Protein AF-A0A930X4V1-F1 (afdb_monomer_lite)

Structure (mmCIF, N/CA/C/O backbone):
data_AF-A0A930X4V1-F1
#
_entry.id   AF-A0A930X4V1-F1
#
loop_
_atom_site.group_PDB
_atom_site.id
_atom_site.type_symbol
_atom_site.label_atom_id
_atom_site.label_alt_id
_atom_site.label_comp_id
_atom_site.label_asym_id
_atom_site.label_entity_id
_atom_site.label_seq_id
_atom_site.pdbx_PDB_ins_code
_atom_site.Cartn_x
_atom_site.Cartn_y
_atom_site.Cartn_z
_atom_site.occupancy
_atom_site.B_iso_or_equiv
_atom_site.auth_seq_id
_atom_site.auth_comp_id
_atom_site.auth_asym_id
_atom_site.auth_atom_id
_atom_site.pdbx_PDB_model_num
ATOM 1 N N . MET A 1 1 ? -13.494 -1.980 2.934 1.00 89.69 1 MET A N 1
ATOM 2 C CA . MET A 1 1 ? -12.654 -1.548 1.792 1.00 89.69 1 MET A CA 1
ATOM 3 C C . MET A 1 1 ? -11.448 -0.774 2.321 1.00 89.69 1 MET A C 1
ATOM 5 O O . MET A 1 1 ? -11.609 -0.137 3.353 1.00 89.69 1 MET A O 1
ATOM 9 N N . ILE A 1 2 ? -10.265 -0.885 1.703 1.00 96.12 2 ILE A N 1
ATOM 10 C CA . ILE A 1 2 ? -9.046 -0.129 2.072 1.00 96.12 2 ILE A CA 1
ATOM 11 C C . ILE A 1 2 ? -8.780 0.904 0.973 1.00 96.12 2 ILE A C 1
ATOM 13 O O . ILE A 1 2 ? -8.888 0.549 -0.202 1.00 96.12 2 ILE A O 1
ATOM 17 N N . THR A 1 3 ? -8.454 2.152 1.320 1.00 97.56 3 THR A N 1
ATOM 18 C CA . THR A 1 3 ? -8.218 3.231 0.339 1.00 97.56 3 THR A CA 1
ATOM 19 C C . THR A 1 3 ? -6.879 3.940 0.536 1.00 97.56 3 THR A C 1
ATOM 21 O O . THR A 1 3 ? -6.229 3.829 1.577 1.00 97.56 3 THR A O 1
ATOM 24 N N . TYR A 1 4 ? -6.445 4.676 -0.485 1.00 97.19 4 TYR A N 1
ATOM 25 C CA . TYR A 1 4 ? -5.290 5.565 -0.375 1.00 97.19 4 TYR A CA 1
ATOM 26 C C . TYR A 1 4 ? -5.625 6.822 0.435 1.00 97.19 4 TYR A C 1
ATOM 28 O O . TYR A 1 4 ? -6.768 7.277 0.463 1.00 97.19 4 TYR A O 1
ATOM 36 N N . HIS A 1 5 ? -4.611 7.400 1.082 1.00 96.12 5 HIS A N 1
ATOM 37 C CA . HIS A 1 5 ? -4.781 8.589 1.913 1.00 96.12 5 HIS A CA 1
ATOM 38 C C . HIS A 1 5 ? -5.402 9.755 1.134 1.00 96.12 5 HIS A C 1
ATOM 40 O O . HIS A 1 5 ? -4.818 10.229 0.158 1.00 96.12 5 HIS A O 1
ATOM 46 N N . GLY A 1 6 ? -6.535 10.272 1.616 1.00 93.62 6 GLY A N 1
ATOM 47 C CA . GLY A 1 6 ? -7.196 11.446 1.034 1.00 93.62 6 GLY A CA 1
ATOM 48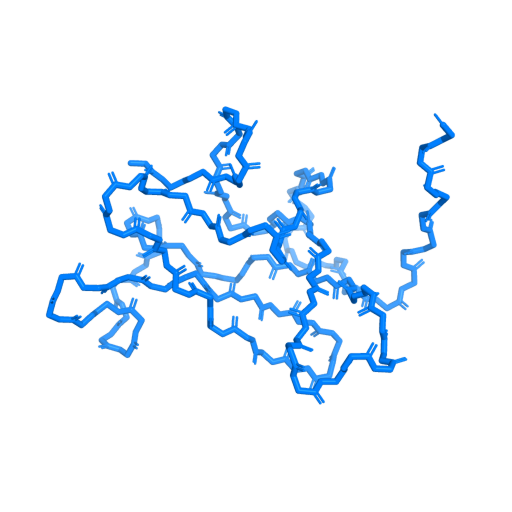 C C . GLY A 1 6 ? -7.807 11.215 -0.351 1.00 93.62 6 GLY A C 1
ATOM 49 O O . GLY A 1 6 ? -8.218 12.178 -0.991 1.00 93.62 6 GLY A O 1
ATOM 50 N N . LEU A 1 7 ? -7.875 9.963 -0.813 1.00 93.94 7 LEU A N 1
ATOM 51 C CA . LEU A 1 7 ? -8.469 9.587 -2.090 1.00 93.94 7 LEU A CA 1
ATOM 52 C C . LEU A 1 7 ? -9.609 8.590 -1.872 1.00 93.94 7 LEU A C 1
ATOM 54 O O . LEU A 1 7 ? -9.547 7.723 -1.000 1.00 93.94 7 LEU A O 1
ATOM 58 N N . SER A 1 8 ? -10.611 8.644 -2.749 1.00 94.06 8 SER A N 1
ATOM 59 C CA . SER A 1 8 ? -11.683 7.638 -2.823 1.00 94.06 8 SER A CA 1
ATOM 60 C C . SER 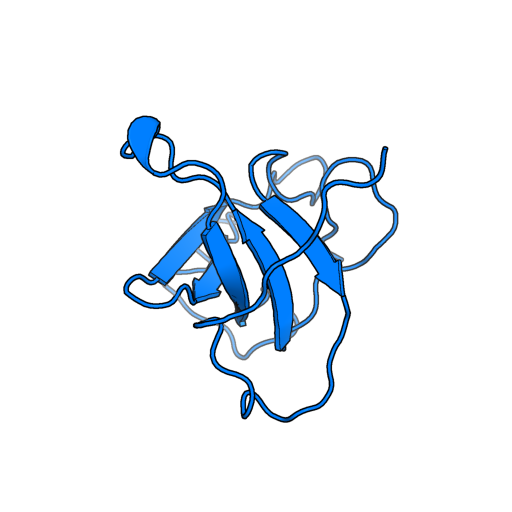A 1 8 ? -11.269 6.374 -3.593 1.00 94.06 8 SER A C 1
ATOM 62 O O . SER A 1 8 ? -12.098 5.508 -3.861 1.00 94.06 8 SER A O 1
ATOM 64 N N . VAL A 1 9 ? -9.990 6.260 -3.967 1.00 95.81 9 VAL A N 1
ATOM 65 C CA . VAL A 1 9 ? -9.446 5.126 -4.724 1.00 95.81 9 VAL A CA 1
ATOM 66 C C . VAL A 1 9 ? -9.201 3.951 -3.779 1.00 95.81 9 VAL A C 1
ATOM 68 O O . VAL A 1 9 ? -8.444 4.064 -2.811 1.00 95.81 9 VAL A O 1
ATOM 71 N N . SER A 1 10 ? -9.838 2.816 -4.068 1.00 97.00 10 SER A N 1
ATOM 72 C CA . SER A 1 10 ? -9.613 1.555 -3.362 1.00 97.00 10 SER A CA 1
ATOM 73 C C . SER A 1 10 ? -8.272 0.944 -3.746 1.00 97.00 10 SER A C 1
ATOM 75 O O . SER A 1 10 ? -7.905 0.948 -4.917 1.00 97.00 10 SER A O 1
ATOM 77 N N . VAL A 1 11 ? -7.551 0.411 -2.762 1.00 96.12 11 VAL A N 1
ATOM 78 C CA . VAL A 1 11 ? -6.279 -0.288 -2.981 1.00 96.12 11 VAL A CA 1
ATOM 79 C C . VAL A 1 11 ? -6.563 -1.649 -3.605 1.00 96.12 11 VAL A C 1
ATOM 81 O O . VAL A 1 11 ? -7.373 -2.412 -3.072 1.00 96.12 11 VAL A O 1
ATOM 84 N N . GLN A 1 12 ? -5.886 -1.962 -4.705 1.00 95.31 12 GLN A N 1
ATOM 85 C CA . GLN A 1 12 ? -5.970 -3.252 -5.381 1.00 95.31 12 GLN A CA 1
ATOM 86 C C . GLN A 1 12 ? -4.591 -3.876 -5.570 1.00 95.31 12 GLN A C 1
ATOM 88 O O . GLN A 1 12 ? -3.571 -3.192 -5.644 1.00 95.31 12 GLN A O 1
ATOM 93 N N . VAL A 1 13 ? -4.575 -5.206 -5.631 1.00 93.44 13 VAL A N 1
ATOM 94 C CA . VAL A 1 13 ? -3.385 -5.986 -5.981 1.00 93.44 13 VAL A CA 1
ATOM 95 C C . VAL A 1 13 ? -2.950 -5.595 -7.397 1.00 93.44 13 VAL A C 1
ATOM 97 O O . VAL A 1 13 ? -3.783 -5.517 -8.292 1.00 93.44 13 VAL A O 1
ATOM 100 N N . GLY A 1 14 ? -1.661 -5.316 -7.587 1.00 91.62 14 GLY A N 1
ATOM 101 C CA . GLY A 1 14 ? -1.094 -4.866 -8.860 1.00 91.62 14 GLY A CA 1
ATOM 102 C C . GLY A 1 14 ? -1.032 -3.347 -9.049 1.00 91.62 14 GLY A C 1
ATOM 103 O O . GLY A 1 14 ? -0.328 -2.896 -9.957 1.00 91.62 14 GLY A O 1
ATOM 104 N N . ASP A 1 15 ? -1.674 -2.547 -8.187 1.00 93.25 15 ASP A N 1
ATOM 105 C CA . ASP A 1 15 ? -1.609 -1.083 -8.272 1.00 93.25 15 ASP A CA 1
ATOM 106 C C . ASP A 1 15 ? -0.161 -0.585 -8.222 1.00 93.25 15 ASP A C 1
ATOM 108 O O . ASP A 1 15 ? 0.632 -0.991 -7.365 1.00 93.25 15 ASP A O 1
ATOM 112 N N . HIS A 1 16 ? 0.167 0.338 -9.122 1.00 92.31 16 HIS A N 1
ATOM 113 C CA . HIS A 1 16 ? 1.423 1.070 -9.104 1.00 92.31 16 HIS A CA 1
ATOM 114 C C . HIS A 1 16 ? 1.345 2.179 -8.067 1.00 92.31 16 HIS A C 1
ATOM 116 O O . HIS A 1 16 ? 0.389 2.963 -8.021 1.00 92.31 16 HIS A O 1
ATOM 122 N N . VAL A 1 17 ? 2.379 2.261 -7.239 1.00 93.06 17 VAL A N 1
ATOM 123 C CA . VAL A 1 17 ? 2.449 3.212 -6.138 1.00 93.06 17 VAL A CA 1
ATOM 124 C C . VAL A 1 17 ? 3.820 3.864 -6.053 1.00 93.06 17 VAL A C 1
ATOM 126 O O . VAL A 1 17 ? 4.831 3.330 -6.508 1.00 93.06 17 VAL A O 1
ATOM 129 N N . ARG A 1 18 ? 3.857 5.016 -5.390 1.00 92.31 18 ARG A N 1
ATOM 130 C CA . ARG A 1 18 ? 5.078 5.602 -4.845 1.00 92.31 18 ARG A CA 1
ATOM 131 C C . ARG A 1 18 ? 5.028 5.526 -3.334 1.00 92.31 18 ARG A C 1
ATOM 133 O O . ARG A 1 18 ? 4.001 5.848 -2.741 1.00 92.31 18 ARG A O 1
ATOM 140 N N . PHE A 1 19 ? 6.125 5.148 -2.695 1.00 91.50 19 PHE A N 1
ATOM 141 C CA . PHE A 1 19 ? 6.191 5.105 -1.240 1.00 91.50 19 PHE A CA 1
ATOM 142 C C . PHE A 1 19 ? 7.484 5.700 -0.685 1.00 91.50 19 PHE A C 1
ATOM 144 O O . PHE A 1 19 ? 8.489 5.824 -1.382 1.00 91.50 19 PHE A O 1
ATOM 151 N N . LYS A 1 20 ? 7.443 6.098 0.586 1.00 89.56 20 LYS A N 1
ATOM 152 C CA . LYS A 1 20 ? 8.610 6.525 1.364 1.00 89.56 20 LYS A CA 1
ATOM 153 C C . LYS A 1 20 ? 8.795 5.618 2.566 1.00 89.56 20 LYS A C 1
ATOM 155 O O . LYS A 1 20 ? 7.860 5.407 3.338 1.00 89.56 20 LYS A O 1
ATOM 160 N N . THR A 1 21 ? 10.023 5.167 2.773 1.00 80.88 21 THR A N 1
ATOM 161 C CA . THR A 1 21 ? 10.441 4.495 4.005 1.00 80.88 21 THR A CA 1
ATOM 162 C C . THR A 1 21 ? 11.058 5.520 4.948 1.00 80.88 21 THR A C 1
ATOM 164 O O . THR A 1 21 ? 12.059 6.145 4.602 1.00 80.88 21 THR A O 1
ATOM 167 N N . GLY A 1 22 ? 10.487 5.687 6.145 1.00 69.31 22 GLY A N 1
ATOM 168 C CA . GLY A 1 22 ? 10.938 6.698 7.112 1.00 69.31 22 GLY A CA 1
ATOM 169 C C . GLY A 1 22 ? 12.412 6.574 7.519 1.00 69.31 22 GLY A C 1
ATOM 170 O O . GLY A 1 22 ? 13.044 7.581 7.814 1.00 69.31 22 GLY A O 1
ATOM 171 N N . TRP A 1 23 ? 12.981 5.367 7.470 1.00 67.12 23 TRP A N 1
ATOM 172 C CA . TRP A 1 23 ? 14.390 5.137 7.799 1.00 67.12 23 TRP A CA 1
ATOM 173 C C . TRP A 1 23 ? 15.367 5.538 6.677 1.00 67.12 23 TRP A C 1
ATOM 175 O O . TRP A 1 23 ? 16.510 5.873 6.963 1.00 67.12 23 TRP A O 1
ATOM 185 N N . LEU A 1 24 ? 14.918 5.585 5.415 1.00 64.06 24 LEU A N 1
ATOM 186 C CA . LEU A 1 24 ? 15.733 5.996 4.261 1.00 64.06 24 LEU A CA 1
ATOM 187 C C . LEU A 1 24 ? 15.243 7.329 3.686 1.00 64.06 24 LEU A C 1
ATOM 189 O O . LEU A 1 24 ? 14.988 7.449 2.489 1.00 64.06 24 LEU A O 1
ATOM 193 N N . PHE A 1 25 ? 15.104 8.347 4.535 1.00 57.72 25 PHE A N 1
ATOM 194 C CA . PHE A 1 25 ? 14.643 9.679 4.124 1.00 57.72 25 PHE A CA 1
ATOM 195 C C . PHE A 1 25 ? 15.501 10.306 3.006 1.00 57.72 25 PHE A C 1
ATOM 197 O O . PHE A 1 25 ? 14.977 11.095 2.221 1.00 57.72 25 PHE A O 1
ATOM 204 N N . TRP A 1 26 ? 16.774 9.908 2.868 1.00 71.38 26 TRP A N 1
ATOM 205 C CA . TRP A 1 26 ? 17.651 10.322 1.764 1.00 71.38 26 TRP A CA 1
ATOM 206 C C . TRP A 1 26 ? 17.331 9.666 0.412 1.00 71.38 26 TRP A C 1
ATOM 208 O O . TRP A 1 26 ? 17.714 10.207 -0.618 1.00 71.38 26 TRP A O 1
ATOM 218 N N . ARG A 1 27 ? 16.628 8.525 0.376 1.00 72.94 27 ARG A N 1
ATOM 219 C CA . ARG A 1 27 ? 16.287 7.826 -0.880 1.00 72.94 27 ARG A CA 1
ATOM 220 C C . ARG A 1 27 ? 15.072 8.408 -1.607 1.00 72.94 27 ARG A C 1
ATOM 222 O O . ARG A 1 27 ? 14.754 7.955 -2.700 1.00 72.94 27 ARG A O 1
ATOM 229 N N . GLY A 1 28 ? 14.400 9.409 -1.037 1.00 85.06 28 GLY A N 1
ATOM 230 C CA . GLY A 1 28 ? 13.249 10.043 -1.679 1.00 85.06 28 GLY A CA 1
ATOM 231 C C . GLY A 1 28 ? 12.044 9.105 -1.824 1.00 85.06 28 GLY A C 1
ATOM 232 O O . GLY A 1 28 ? 11.843 8.200 -1.016 1.00 85.06 28 GLY A O 1
ATOM 233 N N . TRP A 1 29 ? 11.184 9.383 -2.807 1.00 88.81 29 TRP A N 1
ATOM 234 C CA . TRP A 1 29 ? 10.060 8.509 -3.160 1.00 88.81 29 TRP A CA 1
ATOM 235 C C . TRP A 1 29 ? 10.557 7.338 -4.005 1.00 88.81 29 TRP A C 1
ATOM 237 O O . TRP A 1 29 ? 11.272 7.548 -4.978 1.00 88.81 29 TRP A O 1
ATOM 247 N N . GLN A 1 30 ? 10.127 6.128 -3.670 1.00 87.94 30 GLN A N 1
ATOM 248 C CA . GLN A 1 30 ? 10.458 4.910 -4.400 1.00 87.94 30 GLN A CA 1
ATOM 249 C C . GLN A 1 30 ? 9.229 4.386 -5.137 1.00 87.94 30 GLN A C 1
ATOM 251 O O . GLN A 1 30 ? 8.114 4.466 -4.618 1.00 87.94 30 GLN A O 1
ATOM 256 N N . ALA A 1 31 ? 9.432 3.854 -6.340 1.00 89.94 31 ALA A N 1
ATOM 257 C CA . ALA A 1 31 ? 8.389 3.154 -7.076 1.00 89.94 31 ALA A CA 1
ATOM 258 C C . ALA A 1 31 ? 8.149 1.763 -6.472 1.00 89.94 31 ALA A C 1
ATOM 260 O O . ALA A 1 31 ? 9.068 1.111 -5.969 1.00 89.94 31 ALA A O 1
ATOM 261 N N . GLY A 1 32 ? 6.903 1.307 -6.522 1.00 90.75 32 GLY A N 1
ATOM 262 C CA . GLY A 1 32 ? 6.527 -0.019 -6.062 1.00 90.75 32 GLY A CA 1
ATOM 263 C C . GLY A 1 32 ? 5.189 -0.478 -6.610 1.00 90.75 32 GLY A C 1
ATOM 264 O O . GLY A 1 32 ? 4.494 0.264 -7.308 1.00 90.75 32 GLY A O 1
ATOM 265 N N . ARG A 1 33 ? 4.820 -1.703 -6.244 1.00 92.25 33 ARG A N 1
ATOM 266 C CA . ARG A 1 33 ? 3.517 -2.294 -6.547 1.00 92.25 33 ARG A CA 1
ATOM 267 C C . ARG A 1 33 ? 2.872 -2.904 -5.324 1.00 92.25 33 ARG A C 1
ATOM 269 O O . ARG A 1 33 ? 3.560 -3.378 -4.426 1.00 92.25 33 ARG A O 1
ATOM 276 N N . VAL A 1 34 ? 1.548 -2.902 -5.301 1.00 93.88 34 VAL A N 1
ATOM 277 C CA . VAL A 1 34 ? 0.780 -3.597 -4.271 1.00 93.88 34 VAL A CA 1
ATOM 278 C C . VAL A 1 34 ? 0.806 -5.098 -4.548 1.00 93.88 34 VAL A C 1
ATOM 280 O O . VAL A 1 34 ? 0.328 -5.552 -5.582 1.00 93.88 34 VAL A O 1
ATOM 283 N N . GLU A 1 35 ? 1.344 -5.869 -3.613 1.00 92.31 35 GLU A N 1
ATOM 284 C CA . GLU A 1 35 ? 1.459 -7.330 -3.708 1.00 92.31 35 GLU A CA 1
ATOM 285 C C . GLU A 1 35 ? 0.367 -8.039 -2.894 1.00 92.31 35 GLU A C 1
ATOM 287 O O . GLU A 1 35 ? -0.091 -9.116 -3.263 1.00 92.31 35 GLU A O 1
ATOM 292 N N . TYR A 1 36 ? -0.097 -7.414 -1.808 1.00 94.06 36 TYR A N 1
ATOM 293 C CA . TYR A 1 36 ? -1.094 -7.995 -0.909 1.00 94.06 36 TYR A CA 1
ATOM 294 C C . TYR A 1 36 ? -2.082 -6.951 -0.411 1.00 94.06 36 TYR A C 1
ATOM 296 O O . TYR A 1 36 ? -1.667 -5.886 0.056 1.00 94.06 36 TYR A O 1
ATOM 304 N N . VAL A 1 37 ? -3.373 -7.295 -0.416 1.00 95.62 37 VAL A N 1
ATOM 305 C CA . VAL A 1 37 ? -4.428 -6.477 0.191 1.00 95.62 37 VAL A CA 1
ATOM 306 C C . VAL A 1 37 ? -5.327 -7.343 1.085 1.00 95.62 37 VAL A C 1
ATOM 308 O O . VAL A 1 37 ? -5.971 -8.267 0.582 1.00 95.62 37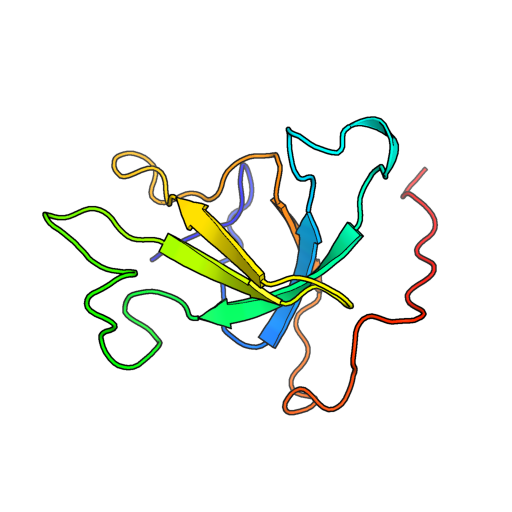 VAL A O 1
ATOM 311 N N . PRO A 1 38 ? -5.447 -7.022 2.387 1.00 92.88 38 PRO A N 1
ATOM 312 C CA . PRO A 1 38 ? -6.353 -7.706 3.306 1.00 92.88 38 PRO A CA 1
ATOM 313 C C . PRO A 1 38 ? -7.797 -7.732 2.793 1.00 92.88 38 PRO A C 1
ATOM 315 O O . PRO A 1 38 ? -8.359 -6.693 2.429 1.00 92.88 38 PRO A O 1
ATOM 318 N N . GLY A 1 39 ? -8.403 -8.918 2.781 1.00 90.12 39 GLY A N 1
ATOM 319 C CA . GLY A 1 39 ? -9.762 -9.152 2.280 1.00 90.12 39 GLY A CA 1
ATOM 320 C C . GLY A 1 39 ? -9.905 -9.259 0.755 1.00 90.12 39 GLY A C 1
ATOM 321 O O . GLY A 1 39 ? -10.991 -9.603 0.296 1.00 90.12 39 GLY A O 1
ATOM 322 N N . LEU A 1 40 ? -8.850 -8.992 -0.027 1.00 88.88 40 LEU A N 1
ATOM 323 C CA . LEU A 1 40 ? -8.792 -9.316 -1.465 1.00 88.88 40 LEU A CA 1
ATOM 324 C C . LEU A 1 40 ? -7.847 -10.491 -1.748 1.00 88.88 40 LEU A C 1
ATOM 326 O O . LEU A 1 40 ? -8.086 -11.272 -2.664 1.00 88.88 40 LEU A O 1
ATOM 330 N N . SER A 1 41 ? -6.775 -10.614 -0.968 1.00 89.81 41 SER A N 1
ATOM 331 C CA . SER A 1 41 ? -5.815 -11.717 -1.022 1.00 89.81 41 SER A CA 1
ATOM 332 C C . SER A 1 41 ? -6.198 -12.837 -0.034 1.00 89.81 41 SER A C 1
ATOM 334 O O . SER A 1 41 ? -6.920 -12.569 0.932 1.00 89.81 41 SER A O 1
ATOM 336 N N . PRO A 1 42 ? -5.714 -14.084 -0.223 1.00 90.62 42 PRO A N 1
ATOM 337 C CA . PRO A 1 42 ? -5.863 -15.141 0.778 1.00 90.62 42 PRO A CA 1
ATOM 338 C C . PRO A 1 42 ? -5.317 -14.698 2.147 1.00 90.62 42 PRO A C 1
ATOM 340 O O . PRO A 1 42 ? -4.261 -14.065 2.172 1.00 90.62 42 PRO A O 1
ATOM 343 N N . PRO A 1 43 ? -5.978 -15.032 3.273 1.00 89.38 43 PRO A N 1
ATOM 344 C CA . PRO A 1 43 ? -5.571 -14.556 4.593 1.00 89.38 43 PRO A CA 1
ATOM 345 C C . PRO A 1 43 ? -4.110 -14.878 4.920 1.00 89.38 43 PRO A C 1
ATOM 347 O O . PRO A 1 43 ? -3.684 -16.031 4.833 1.00 89.38 43 PRO A O 1
ATOM 350 N N . HIS A 1 44 ? -3.356 -13.865 5.347 1.00 87.56 44 HIS A N 1
ATOM 351 C CA . HIS A 1 44 ? -1.947 -14.004 5.700 1.00 87.56 44 HIS A CA 1
ATOM 352 C C . HIS A 1 44 ? -1.717 -13.689 7.192 1.00 87.56 44 HIS A C 1
ATOM 354 O O . HIS A 1 44 ? -1.784 -12.521 7.582 1.00 87.56 44 HIS A O 1
ATOM 360 N N . PRO A 1 45 ? -1.372 -14.675 8.049 1.00 87.00 45 PRO A N 1
ATOM 361 C CA . PRO A 1 45 ? -1.330 -14.502 9.511 1.00 87.00 45 PRO A CA 1
ATOM 362 C C . PRO A 1 45 ? -0.384 -13.407 10.025 1.00 87.00 45 PRO A C 1
ATOM 364 O O . PRO A 1 45 ? -0.567 -12.883 11.120 1.00 87.00 45 PRO A O 1
ATOM 367 N N . GLN A 1 46 ? 0.651 -13.073 9.251 1.00 87.31 46 GLN A N 1
ATOM 368 C CA . GLN A 1 46 ? 1.606 -12.011 9.596 1.00 87.31 46 GLN A CA 1
ATOM 369 C C . GLN A 1 46 ? 1.143 -10.615 9.146 1.00 87.31 46 GLN A C 1
ATOM 371 O O . GLN A 1 46 ? 1.637 -9.620 9.663 1.00 87.31 46 GLN A O 1
ATOM 376 N N . LEU A 1 47 ? 0.215 -10.540 8.183 1.00 88.06 47 LEU A N 1
ATOM 377 C CA . LEU A 1 47 ? -0.330 -9.288 7.637 1.00 88.06 47 LEU A CA 1
ATOM 378 C C . LEU A 1 47 ? -1.767 -9.030 8.110 1.00 88.06 47 LEU A C 1
ATOM 380 O O . LEU A 1 47 ? -2.356 -8.006 7.765 1.00 88.06 47 LEU A O 1
ATOM 384 N N . GLU A 1 48 ? -2.322 -9.937 8.909 1.00 91.31 48 GLU A N 1
ATOM 385 C CA . GLU A 1 48 ? -3.620 -9.823 9.561 1.00 91.31 48 GLU A CA 1
ATOM 386 C C . GLU A 1 48 ? -3.506 -10.418 10.968 1.00 91.31 48 GLU A C 1
ATOM 388 O O . GLU A 1 48 ? -3.529 -11.633 11.156 1.00 91.31 48 GLU A O 1
ATOM 393 N N . HIS A 1 49 ? -3.335 -9.561 11.978 1.00 88.88 49 HIS A N 1
ATOM 394 C CA . HIS A 1 49 ? -3.096 -9.998 13.353 1.00 88.88 49 HIS A CA 1
ATOM 395 C C . HIS A 1 49 ? -3.848 -9.124 14.354 1.00 88.88 49 HIS A C 1
ATOM 397 O O . HIS A 1 49 ? -3.686 -7.906 14.369 1.00 88.88 49 HIS A O 1
ATOM 403 N N . LYS A 1 50 ? -4.653 -9.749 15.226 1.00 86.38 50 LYS A N 1
ATOM 404 C CA . LYS A 1 50 ? -5.411 -9.070 16.300 1.00 86.38 50 LYS A CA 1
ATOM 405 C C . LYS A 1 50 ? -6.228 -7.858 15.813 1.00 86.38 50 LYS A C 1
ATOM 407 O O . LYS A 1 50 ? -6.264 -6.824 16.470 1.00 86.38 50 LYS A O 1
ATOM 412 N N . GLY A 1 51 ? -6.867 -7.975 14.647 1.00 84.44 51 GLY A N 1
ATOM 413 C CA . GLY A 1 51 ? -7.677 -6.903 14.052 1.00 84.44 51 GLY A CA 1
ATOM 414 C C . GLY A 1 51 ? -6.877 -5.816 13.323 1.00 84.44 51 GLY A C 1
ATOM 415 O O . GLY A 1 51 ? -7.473 -4.963 12.670 1.00 84.44 51 GLY A O 1
ATOM 416 N N . LEU A 1 52 ? -5.544 -5.864 13.371 1.00 91.12 52 LEU A N 1
ATOM 417 C CA . LEU A 1 52 ? -4.673 -5.030 12.550 1.00 91.12 52 LEU A CA 1
ATOM 418 C C . LEU A 1 52 ? -4.432 -5.694 11.195 1.00 91.12 52 LEU A C 1
ATOM 420 O O . LEU A 1 52 ? -4.364 -6.919 11.090 1.00 91.12 52 LEU A O 1
ATOM 424 N N . CYS A 1 53 ? -4.316 -4.869 10.161 1.00 94.56 53 CYS A N 1
ATOM 425 C CA . CYS A 1 53 ? -4.197 -5.291 8.771 1.00 94.56 53 CYS A CA 1
ATOM 426 C C . CYS A 1 53 ? -3.078 -4.501 8.086 1.00 94.56 53 CYS A C 1
ATOM 428 O O . CYS A 1 53 ? -2.975 -3.286 8.274 1.00 94.56 53 CYS A O 1
ATOM 430 N N . TRP A 1 54 ? -2.284 -5.167 7.251 1.00 96.31 54 TRP A N 1
ATOM 431 C CA . TRP A 1 54 ? -1.196 -4.552 6.496 1.00 96.31 54 TRP A CA 1
ATOM 432 C C . TRP A 1 54 ? -1.357 -4.812 5.003 1.00 96.31 54 TRP A C 1
ATOM 434 O O . TRP A 1 54 ? -1.676 -5.919 4.582 1.00 96.31 54 TRP A O 1
ATOM 444 N N . VAL A 1 55 ? -1.097 -3.787 4.196 1.00 96.25 55 VAL A N 1
ATOM 445 C CA . VAL A 1 55 ? -0.926 -3.920 2.745 1.00 96.25 55 VAL A CA 1
ATOM 446 C C . VAL A 1 55 ? 0.555 -4.145 2.467 1.00 96.25 55 VAL A C 1
ATOM 448 O O . VAL A 1 55 ? 1.390 -3.395 2.975 1.00 96.25 55 VAL A O 1
ATOM 451 N N . CYS A 1 56 ? 0.892 -5.161 1.673 1.00 95.00 56 CYS A N 1
ATOM 452 C CA . CYS A 1 56 ? 2.280 -5.401 1.274 1.00 95.00 56 CYS A CA 1
ATOM 453 C C . CYS A 1 56 ? 2.579 -4.678 -0.037 1.00 95.00 56 CYS A C 1
ATOM 455 O O . CYS A 1 56 ? 1.827 -4.802 -1.008 1.00 95.00 56 CYS A O 1
ATOM 457 N N . LEU A 1 57 ? 3.686 -3.942 -0.055 1.00 92.75 57 LEU A N 1
ATOM 458 C CA . LEU A 1 57 ? 4.230 -3.278 -1.228 1.00 92.75 57 LEU A CA 1
ATOM 459 C C . LEU A 1 57 ? 5.558 -3.926 -1.616 1.00 92.75 57 LEU A C 1
ATOM 461 O O . LEU A 1 57 ? 6.426 -4.123 -0.765 1.00 92.75 57 LEU A O 1
ATOM 465 N N . ARG A 1 58 ? 5.750 -4.172 -2.909 1.00 90.75 58 ARG A N 1
ATOM 466 C CA . ARG A 1 58 ? 7.013 -4.605 -3.502 1.00 90.75 58 ARG A CA 1
ATOM 467 C C . ARG A 1 58 ? 7.681 -3.425 -4.201 1.00 90.75 58 ARG A C 1
ATOM 469 O O . ARG A 1 58 ? 7.160 -2.920 -5.193 1.00 90.75 58 ARG A O 1
ATOM 476 N N . GLY A 1 59 ? 8.816 -2.972 -3.680 1.00 88.19 59 GLY A N 1
ATOM 477 C CA . GLY A 1 59 ? 9.752 -2.110 -4.402 1.00 88.19 59 GLY A CA 1
ATOM 478 C C . GLY A 1 59 ? 10.771 -2.937 -5.193 1.00 88.19 59 GLY A C 1
ATOM 479 O O . GLY A 1 59 ? 10.729 -4.167 -5.163 1.00 88.19 59 GLY A O 1
ATOM 480 N N . ALA A 1 60 ? 11.710 -2.264 -5.865 1.00 82.69 60 ALA A N 1
ATOM 481 C CA . ALA A 1 60 ? 12.789 -2.928 -6.606 1.00 82.69 60 ALA A CA 1
ATOM 482 C C . ALA A 1 60 ? 13.619 -3.863 -5.702 1.00 82.69 60 ALA A C 1
ATOM 484 O O . ALA A 1 60 ? 13.703 -5.065 -5.950 1.00 82.69 60 ALA A O 1
ATOM 485 N N . ASP A 1 61 ? 14.126 -3.322 -4.590 1.00 81.94 61 ASP A N 1
ATOM 486 C CA . ASP A 1 61 ? 15.071 -4.025 -3.708 1.00 81.94 61 ASP A CA 1
ATOM 487 C C . ASP A 1 61 ? 14.478 -4.416 -2.348 1.00 81.94 61 ASP A C 1
ATOM 489 O O . ASP A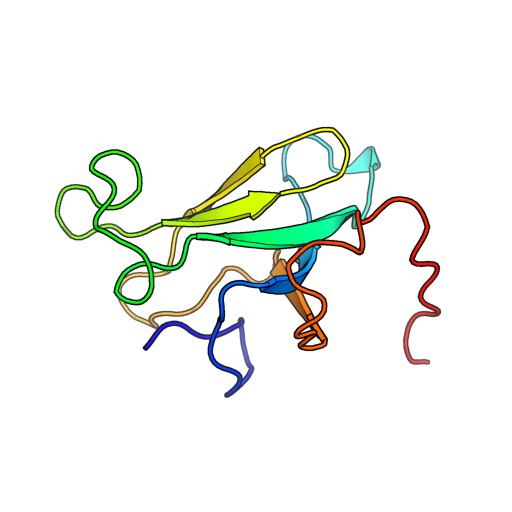 1 61 ? 15.188 -4.920 -1.478 1.00 81.94 61 ASP A O 1
ATOM 493 N N . LEU A 1 62 ? 13.197 -4.123 -2.103 1.00 85.38 62 LEU A N 1
ATOM 494 C CA . LEU A 1 62 ? 12.592 -4.305 -0.783 1.00 85.38 62 LEU A CA 1
ATOM 495 C C . LEU A 1 62 ? 11.110 -4.657 -0.847 1.00 85.38 62 LEU A C 1
ATOM 497 O O . LEU A 1 62 ? 10.406 -4.303 -1.792 1.00 85.38 62 LEU A O 1
ATOM 501 N N . GLN A 1 63 ? 10.631 -5.290 0.220 1.00 89.19 63 GLN A N 1
ATOM 502 C CA . GLN A 1 63 ? 9.211 -5.417 0.534 1.00 89.19 63 GLN A CA 1
ATOM 503 C C . GLN A 1 63 ? 8.885 -4.589 1.771 1.00 89.19 63 GLN A C 1
ATOM 505 O O . GLN A 1 63 ? 9.666 -4.533 2.722 1.00 89.19 63 GLN A O 1
ATOM 510 N N . LEU A 1 64 ? 7.729 -3.935 1.749 1.00 90.12 64 LEU A N 1
ATOM 511 C CA . LEU A 1 64 ? 7.269 -3.066 2.818 1.00 90.12 64 LEU A CA 1
ATOM 512 C C . LEU A 1 64 ? 5.832 -3.417 3.193 1.00 90.12 64 LEU A C 1
ATOM 514 O O . LEU A 1 64 ? 4.918 -3.263 2.387 1.00 90.12 64 LEU A O 1
ATOM 518 N N . ALA A 1 65 ? 5.625 -3.815 4.445 1.00 93.00 65 ALA A N 1
ATOM 519 C CA . ALA A 1 65 ? 4.294 -3.930 5.024 1.00 93.00 65 ALA A CA 1
ATOM 520 C C . ALA A 1 65 ? 3.849 -2.564 5.563 1.00 93.00 65 ALA A C 1
ATOM 522 O O . ALA A 1 65 ? 4.475 -1.997 6.461 1.00 93.00 65 ALA A O 1
ATOM 523 N N . VAL A 1 66 ? 2.755 -2.030 5.026 1.00 94.19 66 VAL A N 1
ATOM 524 C CA . VAL A 1 66 ? 2.187 -0.741 5.427 1.00 94.19 66 VAL A CA 1
ATOM 525 C C . VAL A 1 66 ? 0.927 -0.986 6.237 1.00 94.19 66 VAL A C 1
ATOM 527 O O . VAL A 1 66 ? -0.037 -1.567 5.739 1.00 94.19 66 VAL A O 1
ATOM 530 N N . LEU A 1 67 ? 0.937 -0.530 7.490 1.00 94.94 67 LEU A N 1
ATOM 531 C CA . LEU A 1 67 ? -0.216 -0.640 8.375 1.00 94.94 67 LEU A CA 1
ATOM 532 C C . LEU A 1 67 ? -1.390 0.171 7.811 1.00 94.94 67 LEU A C 1
ATOM 534 O O . LEU A 1 67 ? -1.245 1.349 7.475 1.00 94.94 67 LEU A O 1
ATOM 538 N N . VAL A 1 68 ? -2.555 -0.464 7.742 1.00 96.31 68 VAL A N 1
ATOM 539 C CA . VAL A 1 68 ? -3.821 0.201 7.442 1.00 96.31 68 VAL A CA 1
ATOM 540 C C . VAL A 1 68 ? -4.307 0.875 8.717 1.00 96.31 68 VAL A C 1
ATOM 542 O O . VAL A 1 68 ? -4.389 0.229 9.762 1.00 96.31 68 VAL A O 1
ATOM 545 N N . ASN A 1 69 ? -4.653 2.160 8.643 1.00 94.81 69 ASN A N 1
ATOM 546 C CA . ASN A 1 69 ? -5.279 2.831 9.774 1.00 94.81 69 ASN A CA 1
ATOM 547 C C . ASN A 1 69 ? -6.615 2.122 10.096 1.00 94.81 69 ASN A C 1
ATOM 549 O O . ASN A 1 69 ? -7.470 2.033 9.208 1.00 94.81 69 ASN A O 1
ATOM 553 N N . PRO A 1 70 ? -6.801 1.590 11.317 1.00 92.56 70 PRO A N 1
ATOM 554 C CA . PRO A 1 70 ? -7.974 0.783 11.641 1.00 92.56 70 PRO A CA 1
ATOM 555 C C . PRO A 1 70 ? -9.274 1.597 11.626 1.00 92.56 70 PRO A C 1
ATOM 557 O O . PRO A 1 70 ? -10.304 1.058 11.226 1.00 92.56 70 PRO A O 1
ATOM 560 N N . ASP A 1 71 ? -9.213 2.883 11.978 1.00 93.19 71 ASP A N 1
ATOM 561 C CA . ASP A 1 71 ? -10.377 3.764 12.088 1.00 93.19 71 ASP A CA 1
ATOM 562 C C . ASP A 1 71 ? -10.825 4.270 10.713 1.00 93.19 71 ASP A C 1
ATOM 564 O O . ASP A 1 71 ? -11.993 4.176 10.344 1.00 93.19 71 ASP A O 1
ATOM 568 N N . SER A 1 72 ? -9.883 4.792 9.922 1.00 94.56 72 SER A N 1
ATOM 569 C CA . SER A 1 72 ? -10.186 5.392 8.618 1.00 94.56 72 SER A CA 1
ATOM 570 C C . SER A 1 72 ? -10.178 4.389 7.469 1.00 94.56 72 SER A C 1
ATOM 572 O O . SER A 1 72 ? -10.661 4.701 6.381 1.00 94.56 72 SER A O 1
ATOM 574 N N . ARG A 1 73 ? -9.605 3.198 7.685 1.00 95.19 73 ARG A N 1
ATOM 575 C CA . ARG A 1 73 ? -9.337 2.185 6.651 1.00 95.19 73 ARG A CA 1
ATOM 576 C C . ARG A 1 73 ? -8.458 2.705 5.505 1.00 95.19 73 ARG A C 1
ATOM 578 O O . ARG A 1 73 ? -8.498 2.158 4.402 1.00 95.19 73 ARG A O 1
ATOM 585 N N . GLN A 1 74 ? -7.642 3.728 5.764 1.00 97.19 74 GLN A N 1
ATOM 586 C CA . GLN A 1 74 ? -6.743 4.319 4.772 1.00 97.19 74 GLN A CA 1
ATOM 587 C C . GLN A 1 74 ? -5.290 3.887 4.973 1.00 97.19 74 GLN A C 1
ATOM 589 O O . GLN A 1 74 ? -4.840 3.633 6.095 1.00 97.19 74 GLN A O 1
ATOM 594 N N . LEU A 1 75 ? -4.535 3.859 3.876 1.00 96.25 75 LEU A N 1
ATOM 595 C CA . LEU A 1 75 ? -3.077 3.823 3.922 1.00 96.25 75 LEU A CA 1
ATOM 596 C C . LEU A 1 75 ? -2.509 5.157 4.418 1.00 96.25 75 L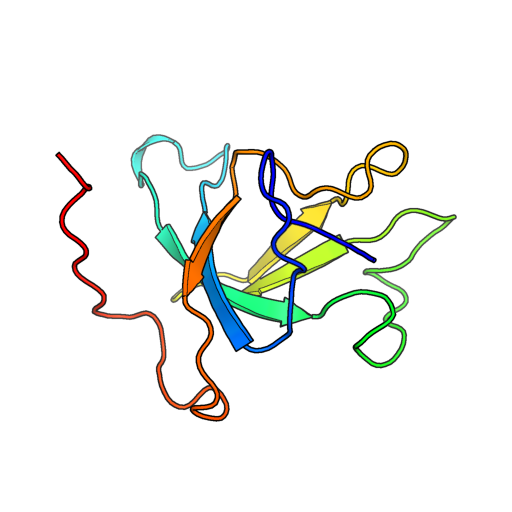EU A C 1
ATOM 598 O O . LEU A 1 75 ? -3.145 6.206 4.335 1.00 96.25 75 LEU A O 1
ATOM 602 N N . SER A 1 76 ? -1.273 5.119 4.913 1.00 93.75 76 SER A N 1
ATOM 603 C CA . SER A 1 76 ? -0.511 6.321 5.264 1.00 93.75 76 SER A CA 1
ATOM 604 C C . SER A 1 76 ? -0.268 7.218 4.042 1.00 93.75 76 SER A C 1
ATOM 606 O O . SER A 1 76 ? -0.035 6.732 2.937 1.00 93.75 76 SER A O 1
ATOM 608 N N . LYS A 1 77 ? -0.169 8.538 4.266 1.00 93.31 77 LYS A N 1
ATOM 609 C CA . LYS A 1 77 ? 0.268 9.535 3.265 1.00 93.31 77 LYS A CA 1
ATOM 610 C C . LYS A 1 77 ? 1.658 9.269 2.669 1.00 93.31 77 LYS A C 1
ATOM 612 O O . LYS A 1 77 ? 2.042 9.908 1.692 1.00 93.31 77 LYS A O 1
ATOM 617 N N . SER A 1 78 ? 2.435 8.377 3.287 1.00 91.81 78 SER A N 1
ATOM 618 C CA . SER A 1 78 ? 3.722 7.896 2.777 1.00 91.81 78 SER A CA 1
ATOM 619 C C . SER A 1 78 ? 3.583 6.892 1.633 1.00 91.81 78 SER A C 1
ATOM 621 O O . SER A 1 78 ? 4.608 6.440 1.139 1.00 91.81 78 SER A O 1
ATOM 623 N N . VAL A 1 79 ? 2.360 6.550 1.219 1.00 94.56 79 VAL A N 1
ATOM 624 C CA . VAL A 1 79 ? 2.049 5.756 0.027 1.00 94.56 79 VAL A CA 1
ATOM 625 C C . VAL A 1 79 ? 1.102 6.564 -0.853 1.00 94.56 79 VAL A C 1
ATOM 627 O O . VAL A 1 79 ? 0.080 7.064 -0.386 1.00 94.56 79 VAL A O 1
ATOM 630 N N . ARG A 1 80 ? 1.440 6.697 -2.131 1.00 95.12 80 ARG A N 1
ATOM 631 C CA . ARG A 1 80 ? 0.651 7.409 -3.133 1.00 95.12 80 ARG A CA 1
ATOM 632 C C . ARG A 1 80 ? 0.286 6.456 -4.251 1.00 95.12 80 ARG A C 1
ATOM 634 O O . ARG A 1 80 ? 1.167 5.803 -4.806 1.00 95.12 80 ARG A O 1
ATOM 641 N N . PHE A 1 81 ? -1.001 6.403 -4.563 1.00 94.88 81 PHE A N 1
ATOM 642 C CA . PHE A 1 81 ? -1.476 5.782 -5.788 1.00 94.88 81 PHE A CA 1
ATOM 643 C C . PHE A 1 81 ? -0.871 6.500 -6.992 1.00 94.88 81 PHE A C 1
ATOM 645 O O . PHE A 1 81 ? -0.762 7.726 -6.982 1.00 94.88 81 PHE A O 1
ATOM 652 N N . VAL A 1 82 ? -0.468 5.728 -7.994 1.00 92.06 82 VAL A N 1
ATOM 653 C CA . VAL A 1 82 ? 0.012 6.254 -9.271 1.00 92.06 82 VAL A CA 1
ATOM 654 C C . VAL A 1 82 ? -0.950 5.838 -10.370 1.00 92.06 82 VAL A C 1
ATOM 656 O O . VAL A 1 82 ? -1.571 6.690 -10.992 1.00 92.06 82 VAL A O 1
ATOM 659 N N . GLN A 1 83 ? -1.107 4.532 -10.581 1.00 91.31 83 GLN A N 1
ATOM 660 C CA . GLN A 1 83 ? -2.010 4.003 -11.597 1.00 91.31 83 GLN A CA 1
ATOM 661 C C . GLN A 1 83 ? -2.413 2.563 -11.297 1.00 91.31 83 GLN A C 1
ATOM 663 O O . GLN A 1 83 ? -1.724 1.840 -10.574 1.00 91.31 83 GLN A O 1
ATOM 668 N N . ARG A 1 84 ? -3.504 2.132 -11.924 1.00 90.56 84 ARG A N 1
ATOM 669 C CA . ARG A 1 84 ? -3.909 0.729 -11.975 1.00 90.56 84 ARG A CA 1
ATOM 670 C C . ARG A 1 84 ? -3.354 0.096 -13.245 1.00 90.56 84 ARG A C 1
ATOM 672 O O . ARG A 1 84 ? -3.433 0.709 -14.304 1.00 90.56 84 ARG A O 1
ATOM 679 N N . SER A 1 85 ? -2.785 -1.099 -13.131 1.00 79.88 85 SER A N 1
ATOM 680 C CA . SER A 1 85 ? -2.291 -1.868 -14.276 1.00 79.88 85 SER A CA 1
ATOM 681 C C . SER A 1 85 ? -2.654 -3.334 -14.099 1.00 79.88 85 SER A C 1
ATOM 683 O O . SER A 1 85 ? -2.392 -3.900 -13.037 1.00 79.88 85 SER A O 1
ATOM 685 N N . ASP A 1 86 ? -3.181 -3.930 -15.166 1.00 72.88 86 ASP A N 1
ATOM 686 C CA . ASP A 1 86 ? -3.551 -5.348 -15.250 1.00 72.88 86 ASP A CA 1
ATOM 687 C C . ASP A 1 86 ? -2.465 -6.186 -15.948 1.00 72.88 86 ASP A C 1
ATOM 689 O O . ASP A 1 86 ? -2.711 -7.292 -16.421 1.00 72.88 86 ASP A O 1
ATOM 693 N N . ASP A 1 87 ? -1.234 -5.680 -16.016 1.00 78.06 87 ASP A N 1
ATOM 694 C CA . ASP A 1 87 ? -0.092 -6.338 -16.669 1.00 78.06 87 ASP A CA 1
ATOM 695 C C . ASP A 1 87 ? 0.396 -7.640 -15.989 1.00 78.06 87 ASP A C 1
ATOM 697 O O . ASP A 1 87 ? 1.483 -8.119 -16.301 1.00 78.06 87 ASP A O 1
ATOM 701 N N . GLY A 1 88 ? -0.338 -8.180 -15.011 1.00 69.12 88 GLY A N 1
ATOM 702 C CA . GLY A 1 88 ? 0.011 -9.425 -14.328 1.00 69.12 88 GLY A CA 1
ATOM 703 C C . GLY A 1 88 ? 1.353 -9.399 -13.589 1.00 69.12 88 GLY A C 1
ATOM 704 O O . GLY A 1 88 ? 1.998 -10.438 -13.495 1.00 69.12 88 GLY A O 1
ATOM 705 N N . PHE A 1 89 ? 1.784 -8.239 -13.077 1.00 69.94 89 PHE A N 1
ATOM 706 C CA . PHE A 1 89 ? 3.103 -8.034 -12.454 1.00 69.94 89 PHE A CA 1
ATOM 707 C C . PHE A 1 89 ? 4.292 -8.072 -13.426 1.00 69.94 89 PHE A C 1
ATOM 709 O O . PHE A 1 89 ? 5.440 -8.046 -12.982 1.00 69.94 89 PHE A O 1
ATOM 716 N N . CYS A 1 90 ? 4.059 -8.078 -14.744 1.00 63.19 90 CYS A N 1
ATOM 717 C CA . CYS A 1 90 ? 5.141 -8.100 -15.731 1.00 63.19 90 CYS A CA 1
ATOM 718 C C . CYS A 1 90 ? 5.983 -6.815 -15.725 1.00 63.19 90 CYS A C 1
ATOM 720 O O . CYS A 1 90 ? 7.169 -6.862 -16.050 1.00 63.19 90 CYS A O 1
ATOM 722 N N . GLN A 1 91 ? 5.406 -5.674 -15.335 1.00 63.09 91 GLN A N 1
ATOM 723 C CA . GLN A 1 91 ? 6.176 -4.452 -15.111 1.00 63.09 91 GLN A CA 1
ATOM 724 C C . GLN A 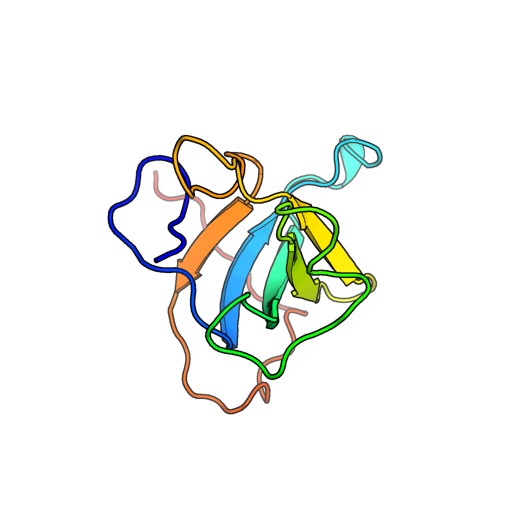1 91 ? 6.750 -4.459 -13.693 1.00 63.09 91 GLN A C 1
ATOM 726 O O . GLN A 1 91 ? 6.025 -4.346 -12.698 1.00 63.09 91 GLN A O 1
ATOM 731 N N . ILE A 1 92 ? 8.072 -4.594 -13.622 1.00 62.88 92 ILE A N 1
ATOM 732 C CA . ILE A 1 92 ? 8.865 -4.447 -12.403 1.00 62.88 92 ILE A CA 1
ATOM 733 C C . ILE A 1 92 ? 9.188 -2.952 -12.266 1.00 62.88 92 ILE A C 1
ATOM 735 O O . ILE A 1 92 ? 9.587 -2.338 -13.259 1.00 62.88 92 ILE A O 1
ATOM 739 N N . PRO A 1 93 ? 9.019 -2.327 -11.087 1.00 58.03 93 PRO A N 1
ATOM 740 C CA . PRO A 1 93 ? 9.282 -0.903 -10.918 1.00 58.03 93 PRO A CA 1
ATOM 741 C C . PRO A 1 93 ? 10.797 -0.642 -10.886 1.00 58.03 93 PRO A C 1
ATOM 743 O O . PRO A 1 93 ? 11.369 -0.442 -9.820 1.00 58.03 93 PRO A O 1
ATOM 746 N N . ALA A 1 94 ? 11.443 -0.685 -12.052 1.00 54.12 94 ALA A N 1
ATOM 747 C CA . ALA A 1 94 ? 12.852 -0.341 -12.233 1.00 54.12 94 ALA A CA 1
ATOM 748 C C . ALA A 1 94 ? 13.041 1.011 -12.947 1.00 54.12 94 ALA A C 1
ATOM 750 O O . ALA A 1 94 ? 13.962 1.726 -12.586 1.00 54.12 94 ALA A O 1
ATOM 751 N N . ASP A 1 95 ? 12.130 1.427 -13.840 1.00 48.09 95 ASP A N 1
ATOM 752 C CA . ASP A 1 95 ? 12.373 2.583 -14.731 1.00 48.09 95 ASP A CA 1
ATOM 753 C C . ASP A 1 95 ? 11.178 3.533 -14.911 1.00 48.09 95 ASP A C 1
ATOM 755 O O . ASP A 1 95 ? 11.052 4.217 -15.926 1.00 48.09 95 ASP A O 1
ATOM 759 N N . PHE A 1 96 ? 10.267 3.614 -13.942 1.00 50.59 96 PHE A N 1
ATOM 760 C CA . PHE A 1 96 ? 9.200 4.605 -14.047 1.00 50.59 96 PHE A CA 1
ATOM 761 C C . PHE A 1 96 ? 9.683 6.004 -13.636 1.00 50.59 96 PHE A C 1
ATOM 763 O O . PHE A 1 96 ? 9.560 6.424 -12.478 1.00 50.59 96 PHE A O 1
ATOM 770 N N . ASP A 1 97 ? 10.206 6.729 -14.621 1.00 45.09 97 ASP A N 1
ATOM 771 C CA . ASP A 1 97 ? 10.422 8.167 -14.557 1.00 45.09 97 ASP A CA 1
ATOM 772 C C . ASP A 1 97 ? 9.048 8.857 -14.617 1.00 45.09 97 ASP A C 1
ATOM 774 O O . ASP A 1 97 ? 8.385 8.859 -15.653 1.00 45.09 97 ASP A O 1
ATOM 778 N N . PHE A 1 98 ? 8.561 9.383 -13.488 1.00 48.69 98 PHE A N 1
ATOM 779 C CA . PHE A 1 98 ? 7.384 10.259 -13.522 1.00 48.69 98 PHE A CA 1
ATOM 780 C C . PHE A 1 98 ? 7.800 11.672 -13.169 1.00 48.69 98 PHE A C 1
ATOM 782 O O . PHE A 1 98 ? 8.224 11.925 -12.030 1.00 48.69 98 PHE A O 1
ATOM 789 N N . GLN A 1 99 ? 7.577 12.568 -14.129 1.00 35.16 99 GLN A N 1
ATOM 790 C CA . GLN A 1 99 ? 7.490 13.999 -13.895 1.00 35.16 99 GLN A CA 1
ATOM 791 C C . GLN A 1 99 ? 6.484 14.252 -12.759 1.00 35.16 99 GLN A C 1
ATOM 793 O O . GLN A 1 99 ? 5.405 13.656 -12.756 1.00 35.16 99 GLN A O 1
ATOM 798 N N . PRO A 1 100 ? 6.832 15.059 -11.743 1.00 33.50 100 PRO A N 1
ATOM 799 C CA . PRO A 1 100 ? 5.826 15.559 -10.821 1.00 33.50 100 PRO A CA 1
ATOM 800 C C . PRO A 1 100 ? 4.810 16.375 -11.626 1.00 33.50 100 PRO A C 1
ATOM 802 O O . PRO A 1 100 ? 5.212 17.171 -12.474 1.00 33.50 100 PRO A O 1
ATOM 805 N N . ASP A 1 101 ? 3.518 16.177 -11.365 1.00 45.09 101 ASP A N 1
ATOM 806 C CA . ASP A 1 101 ? 2.508 17.124 -11.831 1.00 45.09 101 ASP A CA 1
ATOM 807 C C . ASP A 1 101 ? 2.907 18.514 -11.307 1.00 45.09 101 ASP A C 1
ATOM 809 O O . ASP A 1 101 ? 3.110 18.682 -10.097 1.00 45.09 101 ASP A O 1
ATOM 813 N N . ASN A 1 102 ? 3.118 19.448 -12.241 1.00 35.25 102 ASN A N 1
ATOM 814 C CA . ASN A 1 102 ? 3.356 20.869 -11.969 1.00 35.25 102 ASN A CA 1
ATOM 815 C C . ASN A 1 102 ? 2.216 21.472 -11.143 1.00 35.25 102 ASN A C 1
ATOM 817 O O . ASN A 1 102 ? 1.042 21.173 -11.459 1.00 35.25 102 ASN A O 1
#

Sequence (102 aa):
MITYHGLSVSVQVGDHVRFKTGWLFWRGWQAGRVEYVPGLSPPHPQLEHKGLCWVCLRGADLQLAVLVNPDSRQLSKSVRFVQRSDDGFCQIPADFDFQPDN

pLDDT: mean 84.14, std 15.74, range [33.5, 97.56]

Secondary structure (DSSP, 8-state):
--B-TTS-PBP-TT-EEEE--GGGGGG--EEEEEEE-BTTBPP-TTTEETTEEEEEEEESS-EEEEEPPTTT-BPPTTEEEEE---STT-S-TT----PPP-

Radius of gyration: 13.21 Å; chains: 1; bounding box: 30×36×33 Å

Foldseek 3Di:
DAEAPPDPHHADFFFWKWADDPVPVVVPIFIWTFHDDPPVDDDDPVQADPQWHWTWIDTQVDIDTFTQDSPVSYTDPRMGTDGHDPPVCPDHRPDDDDDPDD